Protein AF-A0ABD1P2T8-F1 (afdb_monomer_lite)

Radius of gyration: 15.5 Å; chains: 1; bounding box: 50×36×40 Å

InterPro domains:
  IPR026059 Rab3GAP regulatory subunit [PTHR12472] (1-124)
  IPR032839 Rab3-GAP regulatory subunit, N-terminal [PF14655] (28-124)

Structure (mmCIF, N/CA/C/O backbone):
data_AF-A0ABD1P2T8-F1
#
_entry.id   AF-A0ABD1P2T8-F1
#
loop_
_atom_site.group_PDB
_atom_site.id
_atom_site.type_symbol
_atom_site.label_atom_id
_atom_site.label_alt_id
_atom_site.label_comp_id
_atom_site.label_asym_id
_atom_site.label_entity_id
_atom_site.label_seq_id
_atom_site.pdbx_PDB_ins_code
_atom_site.Cartn_x
_atom_site.Cartn_y
_atom_site.Cartn_z
_atom_site.occupancy
_atom_site.B_iso_or_equiv
_atom_site.auth_seq_id
_atom_site.auth_comp_id
_atom_site.auth_asym_id
_atom_site.auth_atom_id
_atom_site.pdbx_PDB_model_num
ATOM 1 N N . MET A 1 1 ? 33.108 -3.173 -2.019 1.00 33.75 1 MET A N 1
ATOM 2 C CA . MET A 1 1 ? 32.690 -1.760 -2.129 1.00 33.75 1 MET A CA 1
ATOM 3 C C . MET A 1 1 ? 31.275 -1.736 -2.672 1.00 33.75 1 MET A C 1
ATOM 5 O O . MET A 1 1 ? 31.084 -1.992 -3.855 1.00 33.75 1 MET A O 1
ATOM 9 N N . SER A 1 2 ? 30.289 -1.550 -1.799 1.00 41.44 2 SER A N 1
ATOM 10 C CA . SER A 1 2 ? 28.885 -1.391 -2.175 1.00 41.44 2 SER A CA 1
ATOM 11 C C . SER A 1 2 ? 28.739 -0.086 -2.961 1.00 41.44 2 SER A C 1
ATOM 13 O O . SER A 1 2 ? 28.922 1.003 -2.422 1.00 41.44 2 SER A O 1
ATOM 15 N N . ARG A 1 3 ? 28.490 -0.183 -4.271 1.00 43.72 3 ARG A N 1
ATOM 16 C CA . ARG A 1 3 ? 28.148 0.985 -5.088 1.00 43.72 3 ARG A CA 1
ATOM 17 C C . ARG A 1 3 ? 26.749 1.424 -4.670 1.00 43.72 3 ARG A C 1
ATOM 19 O O . ARG A 1 3 ? 25.779 0.766 -5.022 1.00 43.72 3 ARG A O 1
ATOM 26 N N . CYS A 1 4 ? 26.659 2.510 -3.908 1.00 48.06 4 CYS A N 1
ATOM 27 C CA . CYS A 1 4 ? 25.395 3.196 -3.687 1.00 48.06 4 CYS A CA 1
ATOM 28 C C . CYS A 1 4 ? 24.942 3.728 -5.055 1.00 48.06 4 CYS A C 1
ATOM 30 O O . CYS A 1 4 ? 25.574 4.630 -5.609 1.00 48.06 4 CYS A O 1
ATOM 32 N N . LEU A 1 5 ? 23.930 3.103 -5.659 1.00 48.91 5 LEU A N 1
ATOM 33 C CA . LEU A 1 5 ? 23.276 3.618 -6.859 1.00 48.91 5 LEU A CA 1
ATOM 34 C C . LEU A 1 5 ? 22.464 4.841 -6.430 1.00 48.91 5 LEU A C 1
ATOM 36 O O . LEU A 1 5 ? 21.281 4.744 -6.133 1.00 48.91 5 LEU A O 1
ATOM 40 N N . HIS A 1 6 ? 23.130 5.989 -6.330 1.00 49.09 6 HIS A N 1
ATOM 41 C CA . HIS A 1 6 ? 22.453 7.268 -6.199 1.00 49.09 6 HIS A CA 1
ATOM 42 C C . HIS A 1 6 ? 21.786 7.564 -7.546 1.00 49.09 6 HIS A C 1
ATOM 44 O O . HIS A 1 6 ? 22.419 8.101 -8.457 1.00 49.09 6 HIS A O 1
ATOM 50 N N . THR A 1 7 ? 20.527 7.165 -7.702 1.00 50.62 7 THR A N 1
ATOM 51 C CA . THR A 1 7 ? 19.699 7.584 -8.832 1.00 50.62 7 THR A CA 1
ATOM 52 C C . THR A 1 7 ? 19.524 9.098 -8.751 1.00 50.62 7 THR A C 1
ATOM 54 O O . THR A 1 7 ? 18.842 9.609 -7.870 1.00 50.62 7 THR A O 1
ATOM 57 N N . THR A 1 8 ? 20.189 9.825 -9.651 1.00 52.28 8 THR A N 1
ATOM 58 C CA . THR A 1 8 ? 19.983 11.267 -9.883 1.00 52.28 8 THR A CA 1
ATOM 59 C C . THR A 1 8 ? 18.725 11.550 -10.701 1.00 52.28 8 THR A C 1
ATOM 61 O O . THR A 1 8 ? 18.403 12.710 -10.949 1.00 52.28 8 THR A O 1
ATOM 64 N N . ASP A 1 9 ? 18.045 10.500 -11.159 1.00 54.19 9 ASP A N 1
ATOM 65 C CA . ASP A 1 9 ? 16.894 10.609 -12.038 1.00 54.19 9 ASP A CA 1
ATOM 66 C C . ASP A 1 9 ? 15.687 11.124 -11.255 1.00 54.19 9 ASP A C 1
ATOM 68 O O . ASP A 1 9 ? 15.200 10.503 -10.309 1.00 54.19 9 ASP A O 1
ATOM 72 N N . LEU A 1 10 ? 15.216 12.304 -11.655 1.00 57.44 10 LEU A N 1
ATOM 73 C CA . LEU A 1 10 ? 14.000 12.904 -11.132 1.00 57.44 10 LEU A CA 1
ATOM 74 C C . LEU A 1 10 ? 12.796 12.159 -11.717 1.00 57.44 10 LEU A C 1
ATOM 76 O O . LEU A 1 10 ? 12.458 12.317 -12.889 1.00 57.44 10 LEU A O 1
ATOM 80 N N . GLY A 1 11 ? 12.138 11.352 -10.890 1.00 58.75 11 GLY A N 1
ATOM 81 C CA . GLY A 1 11 ? 10.849 10.756 -11.219 1.00 58.75 11 GLY A CA 1
ATOM 82 C C . GLY A 1 11 ? 9.713 11.744 -10.962 1.00 58.75 11 GLY A C 1
ATOM 83 O O . GLY A 1 11 ? 9.618 12.312 -9.876 1.00 58.75 11 GLY A O 1
ATOM 84 N N . CYS A 1 12 ? 8.815 11.933 -11.932 1.00 63.97 12 CYS A N 1
ATOM 85 C CA . CYS A 1 12 ? 7.541 12.603 -11.682 1.00 63.97 12 CYS A CA 1
ATOM 86 C C . CYS A 1 12 ? 6.448 11.566 -11.400 1.00 63.97 12 CYS A C 1
ATOM 88 O O . CYS A 1 12 ? 6.305 10.568 -12.116 1.00 63.97 12 CYS A O 1
ATOM 90 N N . ILE A 1 13 ? 5.665 11.812 -10.353 1.00 68.94 13 ILE A N 1
ATOM 91 C CA . ILE A 1 13 ? 4.430 11.085 -10.071 1.00 68.94 13 ILE A CA 1
ATOM 92 C C . ILE A 1 13 ? 3.298 12.091 -10.222 1.00 68.94 13 ILE A C 1
ATOM 94 O O . ILE A 1 13 ? 3.148 12.994 -9.405 1.00 68.94 13 ILE A O 1
ATOM 98 N N . ALA A 1 14 ? 2.509 11.925 -11.276 1.00 71.88 14 ALA A N 1
ATOM 99 C CA . ALA A 1 14 ? 1.293 12.688 -11.501 1.00 71.88 14 ALA A CA 1
ATOM 100 C C . ALA A 1 14 ? 0.195 11.702 -11.902 1.00 71.88 14 ALA A C 1
ATOM 102 O O . ALA A 1 14 ? 0.227 11.148 -13.000 1.00 71.88 14 ALA A O 1
ATOM 103 N N . CYS A 1 15 ? -0.735 11.428 -10.988 1.00 78.31 15 CYS A N 1
ATOM 104 C CA . CYS A 1 15 ? -1.906 10.610 -11.275 1.00 78.31 15 CYS A CA 1
ATOM 105 C C . CYS A 1 15 ? -3.095 11.019 -10.401 1.00 78.31 15 CYS A C 1
ATOM 107 O O . CYS A 1 15 ? -2.928 11.422 -9.249 1.00 78.31 15 CYS A O 1
ATOM 109 N N . ASP A 1 16 ? -4.300 10.858 -10.946 1.00 85.19 16 ASP A N 1
ATOM 110 C CA . ASP A 1 16 ? -5.552 11.241 -10.279 1.00 85.19 16 ASP A CA 1
ATOM 111 C C . ASP A 1 16 ? -5.833 10.398 -9.026 1.00 85.19 16 ASP A C 1
ATOM 113 O O . ASP A 1 16 ? -6.510 10.842 -8.103 1.00 85.19 16 ASP A O 1
ATOM 117 N N . ALA A 1 17 ? -5.264 9.189 -8.951 1.00 85.88 17 ALA A N 1
ATOM 118 C CA . ALA A 1 17 ? -5.406 8.311 -7.792 1.00 85.88 17 ALA A CA 1
ATOM 119 C C . ALA A 1 17 ? -4.848 8.940 -6.504 1.00 85.88 17 ALA A C 1
ATOM 121 O O . ALA A 1 17 ? -5.330 8.635 -5.418 1.00 85.88 17 ALA A O 1
ATOM 122 N N . LEU A 1 18 ? -3.878 9.859 -6.602 1.00 88.38 18 LEU A N 1
ATOM 123 C CA . LEU A 1 18 ? -3.349 10.575 -5.438 1.00 88.38 18 LEU A CA 1
ATOM 124 C C . LEU A 1 18 ? -4.425 11.392 -4.709 1.00 88.38 18 LEU A C 1
ATOM 126 O O . LEU A 1 18 ? -4.317 11.611 -3.501 1.00 88.38 18 LEU A O 1
ATOM 130 N N . THR A 1 19 ? -5.485 11.817 -5.402 1.00 90.25 19 THR A N 1
ATOM 131 C CA . THR A 1 19 ? -6.607 12.531 -4.780 1.00 90.25 19 THR A CA 1
ATOM 132 C C . THR A 1 19 ? -7.319 11.670 -3.735 1.00 90.25 19 THR A C 1
ATOM 134 O O . THR A 1 19 ? -7.778 12.204 -2.726 1.00 90.25 19 THR A O 1
ATOM 137 N N . ASP A 1 20 ? -7.328 10.340 -3.892 1.00 89.88 20 ASP A N 1
ATOM 138 C CA . ASP A 1 20 ? -7.874 9.420 -2.884 1.00 89.88 20 ASP A CA 1
ATOM 139 C C . ASP A 1 20 ? -7.080 9.431 -1.564 1.00 89.88 20 ASP A C 1
ATOM 141 O O . ASP A 1 20 ? -7.613 9.068 -0.515 1.00 89.88 20 ASP A O 1
ATOM 145 N N . LEU A 1 21 ? -5.814 9.859 -1.605 1.00 89.12 21 LEU A N 1
ATOM 146 C CA . LEU A 1 21 ? -4.954 10.049 -0.433 1.00 89.12 21 LEU A CA 1
ATOM 147 C C . LEU A 1 21 ? -4.911 11.508 0.047 1.00 89.12 21 LEU A C 1
ATOM 149 O O . LEU A 1 21 ? -4.180 11.832 0.979 1.00 89.12 21 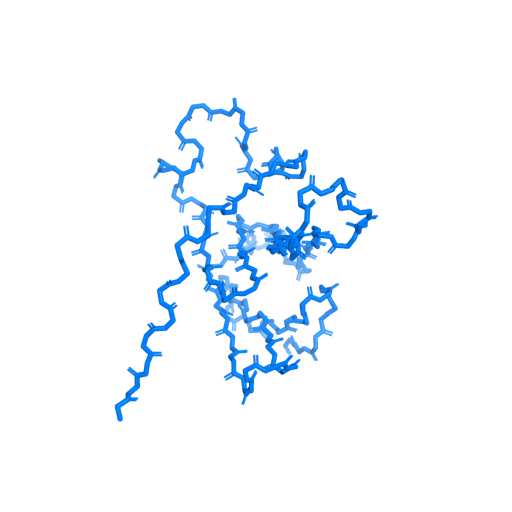LEU A O 1
ATOM 153 N N . GLY A 1 22 ? -5.718 12.388 -0.551 1.00 87.38 22 GLY A N 1
ATOM 154 C CA . GLY A 1 22 ? -5.833 13.792 -0.160 1.00 87.38 22 GLY A CA 1
ATOM 155 C C . GLY A 1 22 ? -5.031 14.771 -1.014 1.00 87.38 22 GLY A C 1
ATOM 156 O O . GLY A 1 22 ? -5.023 15.961 -0.690 1.00 87.38 22 GLY A O 1
ATOM 157 N N . ALA A 1 23 ? -4.404 14.324 -2.109 1.00 87.56 23 ALA A N 1
ATOM 158 C CA . ALA A 1 23 ? -3.707 15.231 -3.015 1.00 87.56 23 ALA A CA 1
ATOM 159 C C . ALA A 1 23 ? -4.648 16.291 -3.598 1.00 87.56 23 ALA A C 1
ATOM 161 O O . ALA A 1 23 ? -5.774 15.999 -4.006 1.00 87.56 23 ALA A O 1
ATOM 162 N N . GLY A 1 24 ? -4.162 17.534 -3.622 1.00 84.62 24 GLY A N 1
ATOM 163 C CA . GLY A 1 24 ? -4.942 18.729 -3.959 1.00 84.62 24 GLY A CA 1
ATOM 164 C C . GLY A 1 24 ? -5.325 19.581 -2.744 1.00 84.62 24 GLY A C 1
ATOM 165 O O . GLY A 1 24 ? -5.771 20.711 -2.922 1.00 84.62 24 GLY A O 1
ATOM 166 N N . LYS A 1 25 ? -5.112 19.083 -1.519 1.00 87.62 25 LYS A N 1
ATOM 167 C CA . LYS A 1 25 ? -5.201 19.877 -0.285 1.00 87.62 25 LYS A CA 1
ATOM 168 C C . LYS A 1 25 ? -3.821 20.395 0.120 1.00 87.62 25 LYS A C 1
ATOM 170 O O . LYS A 1 25 ? -2.819 19.706 -0.063 1.00 87.62 25 LYS A O 1
ATOM 175 N N . GLU A 1 26 ? -3.764 21.594 0.686 1.00 84.94 26 GLU A N 1
ATOM 176 C CA . GLU A 1 26 ? -2.532 22.114 1.286 1.00 84.94 26 GLU A CA 1
ATOM 177 C C . GLU A 1 26 ? -2.088 21.211 2.450 1.00 84.94 26 GLU A C 1
ATOM 179 O O . GLU A 1 26 ? -2.926 20.676 3.176 1.00 84.94 26 GLU A O 1
ATOM 184 N N . GLY A 1 27 ? -0.780 20.972 2.572 1.00 83.88 27 GLY A N 1
ATOM 185 C CA . GLY A 1 27 ? -0.209 20.139 3.638 1.00 83.88 27 GLY A CA 1
ATOM 186 C C . GLY A 1 27 ? -0.445 18.626 3.513 1.00 83.88 27 GLY A C 1
ATOM 187 O O . GLY A 1 27 ? 0.047 17.876 4.348 1.00 83.88 27 GLY A O 1
ATOM 188 N N . TRP A 1 28 ? -1.130 18.130 2.471 1.00 86.81 28 TRP A N 1
ATOM 189 C CA . TRP A 1 28 ? -1.553 16.717 2.398 1.00 86.81 28 TRP A CA 1
ATOM 190 C C . TRP A 1 28 ? -0.418 15.681 2.479 1.00 86.81 28 TRP A C 1
ATOM 192 O O . TRP A 1 28 ? -0.665 14.563 2.921 1.00 86.81 28 TRP A O 1
ATOM 202 N N . LEU A 1 29 ? 0.792 16.039 2.029 1.00 85.31 29 LEU A N 1
ATOM 203 C CA . LEU A 1 29 ? 1.959 15.151 1.998 1.00 85.31 29 LEU A CA 1
ATOM 204 C C . LEU A 1 29 ? 2.835 15.262 3.256 1.00 85.31 29 LEU A C 1
ATOM 206 O O . LEU A 1 29 ? 3.494 14.293 3.612 1.00 85.31 29 LEU A O 1
ATOM 210 N N . VAL A 1 30 ? 2.881 16.437 3.896 1.00 82.94 30 VAL A N 1
ATOM 211 C CA . VAL A 1 30 ? 3.833 16.744 4.986 1.00 82.94 30 VAL A CA 1
ATOM 212 C C . VAL A 1 30 ? 3.144 16.790 6.348 1.00 82.94 30 VAL A C 1
ATOM 214 O O . VAL A 1 30 ? 3.672 16.255 7.316 1.00 82.94 30 VAL A O 1
ATOM 217 N N . ASP A 1 31 ? 1.950 17.375 6.421 1.00 84.75 31 ASP A N 1
ATOM 218 C CA . ASP A 1 31 ? 1.241 17.623 7.683 1.00 84.75 31 ASP A CA 1
ATOM 219 C C . ASP A 1 31 ? 0.205 16.531 8.003 1.00 84.75 31 ASP A C 1
ATOM 221 O O . ASP A 1 31 ? -0.462 16.565 9.039 1.00 84.75 31 ASP A O 1
ATOM 225 N N . ASN A 1 32 ? 0.044 15.551 7.111 1.00 85.69 32 ASN A N 1
ATOM 226 C CA . ASN A 1 32 ? -0.920 14.473 7.270 1.00 85.69 32 ASN A CA 1
ATOM 227 C C . ASN A 1 32 ? -0.320 13.295 8.048 1.00 85.69 32 ASN A C 1
ATOM 229 O O . ASN A 1 32 ? 0.373 12.453 7.483 1.00 85.69 32 ASN A O 1
ATOM 233 N N . LEU A 1 33 ? -0.651 13.209 9.337 1.00 83.69 33 LEU A N 1
ATOM 234 C CA . LEU A 1 33 ? -0.203 12.130 10.225 1.00 83.69 33 LEU A CA 1
ATOM 235 C C . LEU A 1 33 ? -0.739 10.743 9.843 1.00 83.69 33 LEU A C 1
ATOM 237 O O . LEU A 1 33 ? -0.178 9.740 10.271 1.00 83.69 33 LEU A O 1
ATOM 241 N N . ASP A 1 34 ? -1.816 10.679 9.060 1.00 87.62 34 ASP A N 1
ATOM 242 C CA . ASP A 1 34 ? -2.409 9.415 8.625 1.00 87.62 34 ASP A CA 1
ATOM 243 C C . ASP A 1 34 ? -1.785 8.886 7.325 1.00 87.62 34 ASP A C 1
ATOM 245 O O . ASP A 1 34 ? -2.147 7.794 6.888 1.00 87.62 34 ASP A O 1
ATOM 249 N N . LEU A 1 35 ? -0.895 9.650 6.678 1.00 92.44 35 LEU A N 1
ATOM 250 C CA . LEU A 1 35 ? -0.251 9.254 5.430 1.00 92.44 35 LEU A CA 1
ATOM 251 C C . LEU A 1 35 ? 1.068 8.522 5.711 1.00 92.44 35 LEU A C 1
ATOM 253 O O . LEU A 1 35 ? 2.038 9.104 6.188 1.00 92.44 35 LEU A O 1
ATOM 257 N N . LEU A 1 36 ? 1.116 7.247 5.348 1.00 94.00 36 LEU A N 1
ATOM 258 C CA . LEU A 1 36 ? 2.313 6.417 5.375 1.00 94.00 36 LEU A CA 1
ATOM 259 C C . LEU A 1 36 ? 2.961 6.414 3.990 1.00 94.00 36 LEU A C 1
ATOM 261 O O . LEU A 1 36 ? 2.277 6.262 2.976 1.00 94.00 36 LEU A O 1
ATOM 265 N N . ILE A 1 37 ? 4.283 6.567 3.944 1.00 92.56 37 ILE A N 1
ATOM 266 C CA . ILE A 1 37 ? 5.053 6.649 2.699 1.00 92.56 37 ILE A CA 1
ATOM 267 C C . ILE A 1 37 ? 6.249 5.718 2.800 1.00 92.56 37 ILE A C 1
ATOM 269 O O . ILE A 1 37 ? 7.089 5.885 3.681 1.00 92.56 37 ILE A O 1
ATOM 273 N N . PHE A 1 38 ? 6.353 4.775 1.868 1.00 91.62 38 PHE A N 1
ATOM 274 C CA . PHE A 1 38 ? 7.459 3.828 1.808 1.00 91.62 38 PHE A CA 1
ATOM 275 C C . PHE A 1 38 ? 8.064 3.767 0.413 1.00 91.62 38 PHE A C 1
ATOM 277 O O . PHE A 1 38 ? 7.402 3.430 -0.571 1.00 91.62 38 PHE A O 1
ATOM 284 N N . LEU A 1 39 ? 9.351 4.095 0.344 1.00 88.88 39 LEU A N 1
ATOM 285 C CA . LEU A 1 39 ? 10.113 4.150 -0.891 1.00 88.88 39 LEU A CA 1
ATOM 286 C C . LEU A 1 39 ? 10.752 2.795 -1.195 1.00 88.88 39 LEU A C 1
ATOM 288 O O . LEU A 1 39 ? 11.337 2.161 -0.321 1.00 88.88 39 LEU A O 1
ATOM 292 N N . ASP A 1 40 ? 10.689 2.409 -2.458 1.00 85.00 40 ASP A N 1
ATOM 293 C CA . ASP A 1 40 ? 11.396 1.281 -3.039 1.00 85.00 40 ASP A CA 1
ATOM 294 C C . ASP A 1 40 ? 12.220 1.750 -4.255 1.00 85.00 40 ASP A C 1
ATOM 296 O O . ASP A 1 40 ? 12.028 2.846 -4.791 1.00 85.00 40 ASP A O 1
ATOM 300 N N . THR A 1 41 ? 13.153 0.917 -4.723 1.00 79.81 41 THR A N 1
ATOM 301 C CA . THR A 1 41 ? 13.996 1.226 -5.892 1.00 79.81 41 THR A CA 1
ATOM 302 C C . THR A 1 41 ? 13.177 1.514 -7.151 1.00 79.81 41 THR A C 1
ATOM 304 O O . THR A 1 41 ? 13.563 2.362 -7.951 1.00 79.81 41 THR A O 1
ATOM 307 N N . HIS A 1 42 ? 12.058 0.807 -7.341 1.00 79.38 42 HIS A N 1
ATOM 308 C CA . HIS A 1 42 ? 11.238 0.893 -8.556 1.00 79.38 42 HIS A CA 1
ATOM 309 C C . HIS A 1 42 ? 9.809 1.370 -8.298 1.00 79.38 42 HIS A C 1
ATOM 311 O O . HIS A 1 42 ? 9.022 1.509 -9.238 1.00 79.38 42 HIS A O 1
ATOM 317 N N . SER A 1 43 ? 9.464 1.636 -7.041 1.00 84.38 43 SER A N 1
ATOM 318 C CA . SER A 1 43 ? 8.123 2.062 -6.675 1.00 84.38 43 SER A CA 1
ATOM 319 C C . SER A 1 43 ? 8.091 2.909 -5.409 1.00 84.38 43 SER A C 1
ATOM 321 O O . SER A 1 43 ? 9.063 3.007 -4.669 1.00 84.38 43 SER A O 1
ATOM 323 N N . VAL A 1 44 ? 6.954 3.541 -5.156 1.00 89.75 44 VAL A N 1
ATOM 324 C CA . VAL A 1 44 ? 6.620 4.128 -3.863 1.00 89.75 44 VAL A CA 1
ATOM 325 C C . VAL A 1 44 ? 5.239 3.637 -3.455 1.00 89.75 44 VAL A C 1
ATOM 327 O O . VAL A 1 44 ? 4.307 3.642 -4.259 1.00 89.75 44 VAL A O 1
ATOM 330 N N . ALA A 1 45 ? 5.115 3.184 -2.214 1.00 93.19 45 ALA A N 1
ATOM 331 C CA . ALA A 1 45 ? 3.839 2.886 -1.589 1.00 93.19 45 ALA A CA 1
ATOM 332 C C . ALA A 1 45 ? 3.400 4.101 -0.772 1.00 93.19 45 ALA A C 1
ATOM 334 O O . ALA A 1 45 ? 4.156 4.611 0.054 1.00 93.19 45 ALA A O 1
ATOM 335 N N . LEU A 1 46 ? 2.177 4.555 -1.006 1.00 94.25 46 LEU A N 1
ATOM 336 C CA . LEU A 1 46 ? 1.503 5.571 -0.214 1.00 94.25 46 LEU A CA 1
ATOM 337 C C . LEU A 1 46 ? 0.259 4.935 0.391 1.00 94.25 46 LEU A C 1
ATOM 339 O O . LEU A 1 46 ? -0.531 4.339 -0.336 1.00 94.25 46 LEU A O 1
ATOM 343 N N . ALA A 1 47 ? 0.056 5.064 1.692 1.00 94.81 47 ALA A N 1
ATOM 344 C CA . ALA A 1 47 ? -1.113 4.507 2.352 1.00 94.81 47 ALA A CA 1
ATOM 345 C C . ALA A 1 47 ? -1.752 5.509 3.300 1.00 94.81 47 ALA A C 1
ATOM 347 O O . ALA A 1 47 ? -1.070 6.318 3.913 1.00 94.81 47 ALA A O 1
ATOM 348 N N . ASN A 1 48 ? -3.070 5.436 3.426 1.00 93.88 48 ASN A N 1
ATOM 349 C CA . ASN A 1 48 ? -3.785 6.010 4.556 1.00 93.88 48 ASN A CA 1
ATOM 350 C C . ASN A 1 48 ? -4.375 4.872 5.402 1.00 93.88 48 ASN A C 1
ATOM 352 O O . ASN A 1 48 ? -4.075 3.702 5.182 1.00 93.88 48 ASN A O 1
ATOM 356 N N . ARG A 1 49 ? -5.272 5.201 6.332 1.00 93.44 49 ARG A N 1
ATOM 357 C CA . ARG A 1 49 ? -5.919 4.228 7.226 1.00 93.44 49 ARG A CA 1
ATOM 358 C C . ARG A 1 49 ? -6.647 3.066 6.536 1.00 93.44 49 ARG A C 1
ATOM 360 O O . ARG A 1 49 ? -6.844 2.045 7.183 1.00 93.44 49 ARG A O 1
ATOM 367 N N . SER A 1 50 ? -7.077 3.191 5.281 1.00 93.75 50 SER A N 1
ATOM 368 C CA . SER A 1 50 ? -7.907 2.174 4.606 1.00 93.75 50 SER A CA 1
ATOM 369 C C . SER A 1 50 ? -7.528 1.881 3.154 1.00 93.75 50 SER A C 1
ATOM 371 O O . SER A 1 50 ? -8.116 1.003 2.518 1.00 93.75 50 SER A O 1
ATOM 373 N N . LEU A 1 51 ? -6.561 2.610 2.607 1.00 95.06 51 LEU A N 1
ATOM 374 C CA . LEU A 1 51 ? -6.182 2.552 1.208 1.00 95.06 51 LEU A CA 1
ATOM 375 C C . LEU A 1 51 ? -4.669 2.535 1.071 1.00 95.06 51 LEU A C 1
ATOM 377 O O . LEU A 1 51 ? -3.982 3.309 1.727 1.00 95.06 51 LEU A O 1
ATOM 381 N N . ILE A 1 52 ? -4.181 1.731 0.133 1.00 96.06 52 ILE A N 1
ATOM 382 C CA . ILE A 1 52 ? -2.785 1.728 -0.293 1.00 96.06 52 ILE A CA 1
ATOM 383 C C . ILE A 1 52 ? -2.740 1.975 -1.802 1.00 96.06 52 ILE A C 1
ATOM 385 O O . ILE A 1 52 ? -3.492 1.373 -2.572 1.00 96.06 52 ILE A O 1
ATOM 389 N N . LEU A 1 53 ? -1.844 2.858 -2.225 1.00 94.44 53 LEU A N 1
ATOM 390 C CA . LEU A 1 53 ? -1.462 3.093 -3.607 1.00 94.44 53 LEU A CA 1
ATOM 391 C C . LEU A 1 53 ? 0.000 2.709 -3.788 1.00 94.44 53 LEU A C 1
ATOM 393 O O . LEU A 1 53 ? 0.875 3.284 -3.149 1.00 94.44 53 LEU A O 1
ATOM 397 N N . ILE A 1 54 ? 0.267 1.774 -4.691 1.00 92.38 54 ILE A N 1
ATOM 398 C CA . ILE A 1 54 ? 1.619 1.494 -5.168 1.00 92.38 54 ILE A CA 1
ATOM 399 C C . ILE A 1 54 ? 1.789 2.221 -6.497 1.00 92.38 54 ILE A C 1
ATOM 401 O O . ILE A 1 54 ? 0.980 2.072 -7.414 1.00 92.38 54 ILE A O 1
ATOM 405 N N . LEU A 1 55 ? 2.837 3.028 -6.583 1.00 88.94 55 LEU A N 1
ATOM 406 C CA . LEU A 1 55 ? 3.164 3.854 -7.733 1.00 88.94 55 LEU A CA 1
ATOM 407 C C . LEU A 1 55 ? 4.514 3.408 -8.271 1.00 88.94 55 LEU A C 1
ATOM 409 O O . LEU A 1 55 ? 5.525 3.529 -7.585 1.00 88.94 55 LEU A O 1
ATOM 413 N N . HIS A 1 56 ? 4.543 2.900 -9.494 1.00 85.38 56 HIS A N 1
ATOM 414 C CA . HIS A 1 56 ? 5.781 2.467 -10.133 1.00 85.38 56 HIS A CA 1
ATOM 415 C C . HIS A 1 56 ? 6.490 3.650 -10.813 1.00 85.38 56 HIS A C 1
ATOM 417 O O . HIS A 1 56 ? 5.853 4.525 -11.416 1.00 85.38 56 HIS A O 1
ATOM 423 N N . TRP A 1 57 ? 7.821 3.704 -10.729 1.00 77.25 57 TRP A N 1
ATOM 424 C CA . TRP A 1 57 ? 8.613 4.686 -11.475 1.00 77.25 57 TRP A CA 1
ATOM 425 C C . TRP A 1 57 ? 8.537 4.373 -12.975 1.00 77.25 57 TRP A C 1
ATOM 427 O O . TRP A 1 57 ? 8.561 3.211 -13.371 1.00 77.25 57 TRP A O 1
ATOM 437 N N . SER A 1 58 ? 8.433 5.402 -13.821 1.00 63.19 58 SER A N 1
ATOM 438 C CA . SER A 1 58 ? 8.496 5.201 -15.273 1.00 63.19 58 SER A CA 1
ATOM 439 C C . SER A 1 58 ? 9.942 4.938 -15.678 1.00 63.19 58 SER A C 1
ATOM 441 O O . SER A 1 58 ? 10.815 5.754 -15.390 1.00 63.19 58 SER A O 1
ATOM 443 N N . SER A 1 59 ? 10.194 3.833 -16.380 1.00 55.78 59 SER A N 1
ATOM 444 C CA . SER A 1 59 ? 11.474 3.580 -17.051 1.00 55.78 59 SER A CA 1
ATOM 445 C C . SER A 1 59 ? 11.438 4.131 -18.479 1.00 55.78 59 SER A C 1
ATOM 447 O O . SER A 1 59 ? 11.785 3.447 -19.440 1.00 55.78 59 SER A O 1
ATOM 449 N N . SER A 1 60 ? 10.966 5.364 -18.664 1.00 51.31 60 SER A N 1
ATOM 450 C CA . SER A 1 60 ? 11.062 6.025 -19.962 1.00 51.31 60 SER A CA 1
ATOM 451 C C . SER A 1 60 ? 12.488 6.545 -20.152 1.00 51.31 60 SER A C 1
ATOM 453 O O . SER A 1 60 ? 12.790 7.715 -19.918 1.00 51.31 60 SER A O 1
ATOM 455 N N . ASN A 1 61 ? 13.359 5.677 -20.659 1.00 51.09 61 ASN A N 1
ATOM 456 C CA . ASN A 1 61 ? 14.732 6.024 -21.038 1.00 51.09 61 ASN A CA 1
ATOM 457 C C . ASN A 1 61 ? 14.776 7.076 -22.173 1.00 51.09 61 ASN A C 1
ATOM 459 O O . ASN A 1 61 ? 15.832 7.633 -22.449 1.00 51.09 61 ASN A O 1
ATOM 463 N N . ASN A 1 62 ? 13.638 7.342 -22.836 1.00 46.09 62 ASN A N 1
ATOM 464 C CA . ASN A 1 62 ? 13.554 8.099 -24.091 1.00 46.09 62 ASN A CA 1
ATOM 465 C C . ASN A 1 62 ? 12.530 9.257 -24.080 1.00 46.09 62 ASN A C 1
ATOM 467 O O . ASN A 1 62 ? 12.140 9.730 -25.144 1.00 46.09 62 ASN A O 1
ATOM 471 N N . GLY A 1 63 ? 12.072 9.714 -22.909 1.00 48.53 63 GLY A N 1
ATOM 472 C CA . GLY A 1 63 ? 11.159 10.867 -22.776 1.00 48.53 63 GLY A CA 1
ATOM 473 C C . GLY A 1 63 ? 9.813 10.768 -23.518 1.00 48.53 63 GLY A C 1
ATOM 474 O O . GLY A 1 63 ? 9.179 11.795 -23.758 1.00 48.53 63 GLY A O 1
ATOM 475 N N . GLY A 1 64 ? 9.383 9.567 -23.914 1.00 49.25 64 GLY A N 1
ATOM 476 C CA . GLY A 1 64 ? 8.106 9.346 -24.595 1.00 49.25 64 GLY A CA 1
ATOM 477 C C . GLY A 1 64 ? 6.949 9.185 -23.602 1.00 49.25 64 GLY A C 1
ATOM 478 O O . GLY A 1 64 ? 7.187 8.811 -22.453 1.00 49.25 64 GLY A O 1
ATOM 479 N N . PRO A 1 65 ? 5.692 9.443 -24.012 1.00 47.69 65 PRO A N 1
ATOM 480 C CA . PRO A 1 65 ? 4.531 9.133 -23.185 1.00 47.69 65 PRO A CA 1
ATOM 481 C C . PRO A 1 65 ? 4.498 7.626 -22.916 1.00 47.69 65 PRO A C 1
ATOM 483 O O . PRO A 1 65 ? 4.371 6.822 -23.837 1.00 47.69 65 PRO A O 1
ATOM 486 N N . ASP A 1 66 ? 4.663 7.268 -21.647 1.00 52.78 66 ASP A N 1
ATOM 487 C CA . ASP A 1 66 ? 4.668 5.890 -21.167 1.00 52.78 66 ASP A CA 1
ATOM 488 C C . ASP A 1 66 ? 3.245 5.297 -21.280 1.00 52.78 66 ASP A C 1
ATOM 490 O O . ASP A 1 66 ? 2.317 5.836 -20.669 1.00 52.78 66 ASP A O 1
ATOM 494 N N . PRO A 1 67 ? 3.020 4.249 -22.096 1.00 50.72 67 PRO A N 1
ATOM 495 C CA . PRO A 1 67 ? 1.686 3.703 -22.348 1.00 50.72 67 PRO A CA 1
ATOM 496 C C . PRO A 1 67 ? 1.157 2.794 -21.223 1.00 50.72 67 PRO A C 1
ATOM 498 O O . PRO A 1 67 ? 0.028 2.299 -21.331 1.00 50.72 67 PRO A O 1
ATOM 501 N N . ASP A 1 68 ? 1.929 2.546 -20.159 1.00 54.50 68 ASP A N 1
ATOM 502 C CA . ASP A 1 68 ? 1.584 1.522 -19.175 1.00 54.50 68 ASP A CA 1
ATOM 503 C C . ASP A 1 68 ? 0.481 1.947 -18.192 1.00 54.50 68 ASP A C 1
ATOM 505 O O . ASP A 1 68 ? 0.677 2.644 -17.195 1.00 54.50 68 ASP A O 1
ATOM 509 N N . LYS A 1 69 ? -0.713 1.390 -18.434 1.00 54.28 69 LYS A N 1
ATOM 510 C CA . LYS A 1 69 ? -1.899 1.442 -17.560 1.00 54.28 69 LYS A CA 1
ATOM 511 C C . LYS A 1 69 ? -1.688 0.818 -16.168 1.00 54.28 69 LYS A C 1
ATOM 513 O O . LYS A 1 69 ? -2.552 0.971 -15.313 1.00 54.28 69 LYS A O 1
ATOM 518 N N . ASN A 1 70 ? -0.560 0.145 -15.931 1.00 59.75 70 ASN A N 1
ATOM 519 C CA . ASN A 1 70 ? -0.238 -0.554 -14.680 1.00 59.75 70 ASN A CA 1
ATOM 520 C C . ASN A 1 70 ? 0.664 0.245 -13.726 1.00 59.75 70 ASN A C 1
ATOM 522 O O . ASN A 1 70 ? 1.161 -0.303 -12.746 1.00 59.75 70 ASN A O 1
ATOM 526 N N . ARG A 1 71 ? 0.882 1.542 -13.974 1.00 75.25 71 ARG A N 1
ATOM 527 C CA . ARG A 1 71 ? 1.761 2.363 -13.128 1.00 75.25 71 ARG A CA 1
ATOM 528 C C . ARG A 1 71 ? 1.215 2.610 -11.718 1.00 75.25 71 A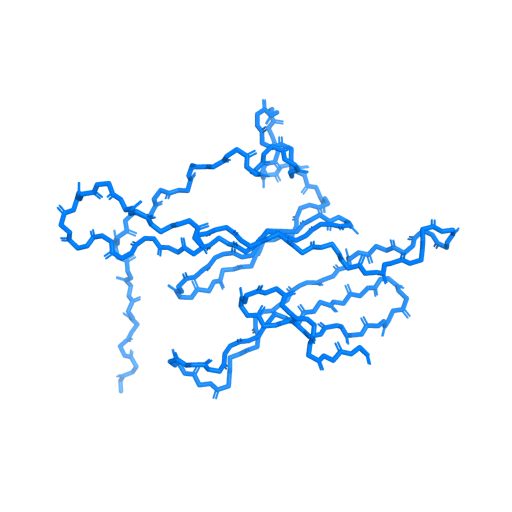RG A C 1
ATOM 530 O O . ARG A 1 71 ? 1.982 2.950 -10.822 1.00 75.25 71 ARG A O 1
ATOM 537 N N . VAL A 1 72 ? -0.093 2.449 -11.527 1.00 87.50 72 VAL A N 1
ATOM 538 C CA . VAL A 1 72 ? -0.775 2.676 -10.251 1.00 87.50 72 VAL A CA 1
ATOM 539 C C . VAL A 1 72 ? -1.564 1.434 -9.872 1.00 87.50 72 VAL A C 1
ATOM 541 O O . VAL A 1 72 ? -2.474 1.027 -10.591 1.00 87.50 72 VAL A O 1
ATOM 544 N N . VAL A 1 73 ? -1.253 0.866 -8.715 1.00 91.25 73 VAL A N 1
ATOM 545 C CA . VAL A 1 73 ? -1.987 -0.256 -8.133 1.00 91.25 73 VAL A CA 1
ATOM 546 C C . VAL A 1 73 ? -2.693 0.235 -6.881 1.00 91.25 73 VAL A C 1
ATOM 548 O O . VAL A 1 73 ? -2.073 0.805 -5.987 1.00 91.25 73 VAL A O 1
ATOM 551 N N . LYS A 1 74 ? -4.007 0.023 -6.827 1.00 94.00 74 LYS A N 1
ATOM 552 C CA . LYS A 1 74 ? -4.865 0.465 -5.728 1.00 94.00 74 LYS A CA 1
ATOM 553 C C . LYS A 1 74 ? -5.340 -0.738 -4.927 1.00 94.00 74 LYS A C 1
ATOM 555 O O . LYS A 1 74 ? -6.087 -1.562 -5.448 1.00 94.00 74 LYS A O 1
ATOM 560 N N . ILE A 1 75 ? -4.942 -0.812 -3.664 1.00 95.00 75 ILE A N 1
ATOM 561 C CA . ILE A 1 75 ? -5.285 -1.901 -2.750 1.00 95.00 75 ILE A CA 1
ATOM 562 C C . ILE A 1 75 ? -6.204 -1.344 -1.669 1.00 95.00 75 ILE A C 1
ATOM 564 O O . ILE A 1 75 ? -5.892 -0.344 -1.023 1.00 95.00 75 ILE A O 1
ATOM 568 N N . ARG A 1 76 ? -7.342 -2.007 -1.468 1.00 95.31 76 ARG A N 1
ATOM 569 C CA . ARG A 1 76 ? -8.228 -1.789 -0.323 1.00 95.31 76 ARG A CA 1
ATOM 570 C C . ARG A 1 76 ? -8.236 -3.065 0.504 1.00 95.31 76 ARG A C 1
ATOM 572 O O . ARG A 1 76 ? -8.912 -4.009 0.095 1.00 95.31 76 ARG A O 1
ATOM 579 N N . PRO A 1 77 ? -7.452 -3.124 1.590 1.00 92.94 77 PRO A N 1
ATOM 580 C CA . PRO A 1 77 ? -7.477 -4.274 2.471 1.00 92.94 77 PRO A CA 1
ATOM 581 C C . PRO A 1 77 ? -8.883 -4.512 3.022 1.00 92.94 77 PRO A C 1
ATOM 583 O O . PRO A 1 77 ? -9.638 -3.567 3.253 1.00 92.94 77 PRO A O 1
ATOM 586 N N . ASP A 1 78 ? -9.221 -5.781 3.229 1.00 90.88 78 ASP A N 1
ATOM 587 C CA . ASP A 1 78 ? -10.447 -6.167 3.921 1.00 90.88 78 ASP A CA 1
ATOM 588 C C . ASP A 1 78 ? -10.246 -5.973 5.428 1.00 90.88 78 ASP A C 1
ATOM 590 O O . ASP A 1 78 ? -9.761 -6.869 6.129 1.00 90.88 78 ASP A O 1
ATOM 594 N N . LEU A 1 79 ? -10.516 -4.741 5.865 1.00 90.38 79 LEU A N 1
ATOM 595 C CA . LEU A 1 79 ? -10.458 -4.286 7.252 1.00 90.38 79 LEU A CA 1
ATOM 596 C C . LEU A 1 79 ? -11.850 -4.380 7.876 1.00 90.38 79 LEU A C 1
ATOM 598 O O . LEU A 1 79 ? -12.833 -4.069 7.206 1.00 90.38 79 LEU A O 1
ATOM 602 N N . PHE A 1 80 ? -11.937 -4.710 9.162 1.00 85.75 80 PHE A N 1
ATOM 603 C CA . PHE A 1 80 ? -13.161 -4.717 9.958 1.00 85.75 80 PHE A CA 1
ATOM 604 C C . PHE A 1 80 ? -13.595 -3.281 10.307 1.00 85.75 80 PHE A C 1
ATOM 606 O O . PHE A 1 80 ? -13.114 -2.695 11.284 1.00 85.75 80 PHE A O 1
ATOM 613 N N . PRO A 1 81 ? -14.554 -2.678 9.571 1.00 74.56 81 PRO A N 1
ATOM 614 C CA . PRO A 1 81 ? -14.877 -1.260 9.736 1.00 74.56 81 PRO A CA 1
ATOM 615 C C . PRO A 1 81 ? -15.643 -1.006 11.037 1.00 74.56 81 PRO A C 1
ATOM 617 O O . PRO A 1 81 ? -15.576 0.082 11.602 1.00 74.56 81 PRO A O 1
ATOM 620 N N . ILE A 1 82 ? -16.367 -2.024 11.513 1.00 78.94 82 ILE A N 1
ATOM 621 C CA . ILE A 1 82 ? -17.150 -1.989 12.753 1.00 78.94 82 ILE A CA 1
ATOM 622 C C . ILE A 1 82 ? -16.225 -1.828 13.966 1.00 78.94 82 ILE A C 1
ATOM 624 O O . ILE A 1 82 ? -16.572 -1.124 14.910 1.00 78.94 82 ILE A O 1
ATOM 628 N N . GLU A 1 83 ? -15.035 -2.427 13.914 1.00 79.62 83 GLU A N 1
ATOM 629 C CA . GLU A 1 83 ? -14.037 -2.394 14.990 1.00 79.62 83 GLU A CA 1
ATOM 630 C C . GLU A 1 83 ? -13.032 -1.249 14.813 1.00 79.62 83 GLU A C 1
ATOM 632 O O . GLU A 1 83 ? -12.048 -1.154 15.542 1.00 79.62 83 GLU A O 1
ATOM 637 N N . SER A 1 84 ? -13.280 -0.337 13.864 1.00 86.88 84 SER A N 1
ATOM 638 C CA . SER A 1 84 ? -12.367 0.754 13.507 1.00 86.88 84 SER A CA 1
ATOM 639 C C . SER A 1 84 ? -10.959 0.270 13.143 1.00 86.88 84 SER A C 1
ATOM 641 O O . SER A 1 84 ? -9.970 0.937 13.442 1.00 86.88 84 SER A O 1
ATOM 643 N N . GLU A 1 85 ? -10.854 -0.893 12.494 1.00 93.69 85 GLU A N 1
ATOM 644 C CA . GLU A 1 85 ? -9.574 -1.387 11.999 1.00 93.69 85 GLU A CA 1
ATOM 645 C C . GLU A 1 85 ? -8.987 -0.429 10.956 1.00 93.69 85 GLU A C 1
ATOM 647 O O . GLU A 1 85 ? -9.685 0.057 10.062 1.00 93.69 85 GLU A O 1
ATOM 652 N N . TYR A 1 86 ? -7.689 -0.156 11.079 1.00 94.56 86 TYR A N 1
ATOM 653 C CA . TYR A 1 86 ? -6.956 0.687 10.147 1.00 94.56 86 TYR A CA 1
ATOM 654 C C . TYR A 1 86 ? -5.559 0.133 9.882 1.00 94.56 86 TYR A C 1
ATOM 656 O O . TYR A 1 86 ? -5.007 -0.619 10.684 1.00 94.56 86 TYR A O 1
ATOM 664 N N . ILE A 1 87 ? -4.981 0.533 8.754 1.00 96.25 87 ILE A N 1
ATOM 665 C CA . ILE A 1 87 ? -3.584 0.271 8.410 1.00 96.25 87 ILE A CA 1
ATOM 666 C C . ILE A 1 87 ? -2.692 1.080 9.353 1.00 96.25 87 ILE A C 1
ATOM 668 O O . ILE A 1 87 ? -2.728 2.311 9.333 1.00 96.25 87 ILE A O 1
ATOM 672 N N . SER A 1 88 ? -1.912 0.393 10.182 1.00 95.25 88 SER A N 1
ATOM 673 C CA . SER A 1 88 ? -1.006 1.006 11.157 1.00 95.25 88 SER A CA 1
ATOM 674 C C . SER A 1 88 ? 0.401 1.198 10.597 1.00 95.25 88 SER A C 1
ATOM 676 O O . SER A 1 88 ? 1.059 2.180 10.934 1.00 95.25 88 SER A O 1
ATOM 678 N N . SER A 1 89 ? 0.854 0.282 9.741 1.00 94.69 89 SER A N 1
ATOM 679 C CA . SER A 1 89 ? 2.188 0.311 9.145 1.00 94.69 89 SER A CA 1
ATOM 680 C C . SER A 1 89 ? 2.198 -0.359 7.773 1.00 94.69 89 SER A C 1
ATOM 682 O O . SER A 1 89 ? 1.360 -1.207 7.464 1.00 94.69 89 SER A O 1
ATOM 684 N N . VAL A 1 90 ? 3.163 0.025 6.945 1.00 95.62 90 VAL A N 1
ATOM 685 C CA . VAL A 1 90 ? 3.411 -0.542 5.617 1.00 95.62 90 VAL A CA 1
ATOM 686 C C . VAL A 1 90 ? 4.920 -0.649 5.440 1.00 95.62 90 VAL A C 1
ATOM 688 O O . VAL A 1 90 ? 5.618 0.283 5.795 1.00 95.62 90 VAL A O 1
ATOM 691 N N . GLU A 1 91 ? 5.446 -1.738 4.888 1.00 94.50 91 GLU A N 1
ATOM 692 C CA . GLU A 1 91 ? 6.883 -1.878 4.630 1.00 94.50 91 GLU A CA 1
ATOM 693 C C . GLU A 1 91 ? 7.153 -2.747 3.397 1.00 94.50 91 GLU A C 1
ATOM 695 O O . GLU A 1 91 ? 6.417 -3.688 3.092 1.00 94.50 91 GLU A O 1
ATOM 700 N N . TRP A 1 92 ? 8.231 -2.442 2.674 1.00 93.19 92 TRP A N 1
ATOM 701 C CA . TRP A 1 92 ? 8.701 -3.269 1.567 1.00 93.19 92 TRP A CA 1
ATOM 702 C C . TRP A 1 92 ? 9.573 -4.415 2.074 1.00 93.19 92 TRP A C 1
ATOM 704 O O . TRP A 1 92 ? 10.647 -4.190 2.626 1.00 93.19 92 TRP A O 1
ATOM 714 N N . LEU A 1 93 ? 9.158 -5.654 1.808 1.00 91.25 93 LEU A N 1
ATOM 715 C CA . LEU A 1 93 ? 9.995 -6.831 2.018 1.00 91.25 93 LEU A CA 1
ATOM 716 C C . LEU A 1 93 ? 10.665 -7.215 0.697 1.00 91.25 93 LEU A C 1
ATOM 718 O O . LEU A 1 93 ? 10.000 -7.612 -0.265 1.00 91.25 93 LEU A O 1
ATOM 722 N N . VAL A 1 94 ? 11.992 -7.094 0.658 1.00 86.50 94 VAL A N 1
ATOM 723 C CA . VAL A 1 94 ? 12.822 -7.417 -0.509 1.00 86.50 94 VAL A CA 1
ATOM 724 C C . VAL A 1 94 ? 13.524 -8.749 -0.261 1.00 86.50 94 VAL A C 1
ATOM 726 O O . VAL A 1 94 ? 14.415 -8.842 0.579 1.00 86.50 94 VAL A O 1
ATOM 729 N N . PHE A 1 95 ? 13.122 -9.786 -0.994 1.00 82.81 95 PHE A N 1
ATOM 730 C CA . PHE A 1 95 ? 13.767 -11.1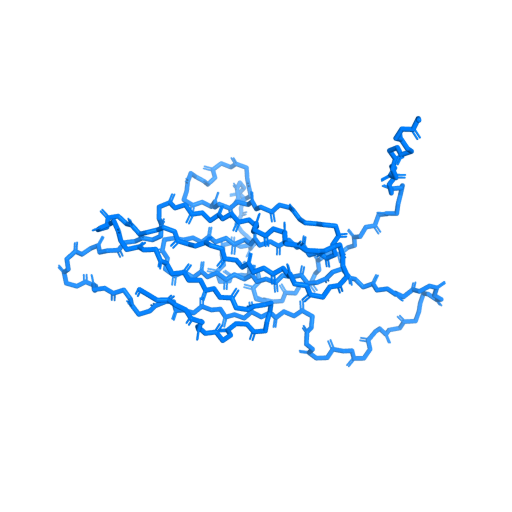03 -0.942 1.00 82.81 95 PHE A CA 1
ATOM 731 C C . PHE A 1 95 ? 14.834 -11.272 -2.030 1.00 82.81 95 PHE A C 1
ATOM 733 O O . PHE A 1 95 ? 15.806 -11.995 -1.833 1.00 82.81 95 PHE A O 1
ATOM 740 N N . ASP A 1 96 ? 14.646 -10.613 -3.176 1.00 78.19 96 ASP A N 1
ATOM 741 C CA . ASP A 1 96 ? 15.633 -10.493 -4.252 1.00 78.19 96 ASP A CA 1
ATOM 742 C C . ASP A 1 96 ? 15.432 -9.158 -4.984 1.00 78.19 96 ASP A C 1
ATOM 744 O O . ASP A 1 96 ? 14.306 -8.670 -5.128 1.00 78.19 96 ASP A O 1
ATOM 748 N N . ASP A 1 97 ? 16.523 -8.587 -5.488 1.00 65.94 97 ASP A N 1
ATOM 749 C CA . ASP A 1 97 ? 16.562 -7.263 -6.101 1.00 65.94 97 ASP A CA 1
ATOM 750 C C . ASP A 1 97 ? 15.724 -7.171 -7.386 1.00 65.94 97 ASP A C 1
ATOM 752 O O . ASP A 1 97 ? 15.405 -6.062 -7.810 1.00 65.94 97 ASP A O 1
ATOM 756 N N . LYS A 1 98 ? 15.346 -8.284 -8.031 1.00 61.75 98 LYS A N 1
ATOM 757 C CA . LYS A 1 98 ? 14.734 -8.235 -9.374 1.00 61.75 98 LYS A CA 1
ATOM 758 C C . LYS A 1 98 ? 13.270 -8.649 -9.478 1.00 61.75 98 LYS A C 1
ATOM 760 O O . LYS A 1 98 ? 12.593 -8.136 -10.363 1.00 61.75 98 LYS A O 1
ATOM 765 N N . VAL A 1 99 ? 12.782 -9.577 -8.654 1.00 61.72 99 VAL A N 1
ATOM 766 C CA . VAL A 1 99 ? 11.449 -10.184 -8.888 1.00 61.72 99 VAL A CA 1
ATOM 767 C C . VAL A 1 99 ? 10.635 -10.380 -7.610 1.00 61.72 99 VAL A C 1
ATOM 769 O O . VAL A 1 99 ? 9.410 -10.312 -7.648 1.00 61.72 99 VAL A O 1
ATOM 772 N N . ASN A 1 100 ? 11.288 -10.565 -6.461 1.00 74.00 100 ASN A N 1
ATOM 773 C CA . ASN A 1 100 ? 10.613 -11.005 -5.242 1.00 74.00 100 ASN A CA 1
ATOM 774 C C . ASN A 1 100 ? 10.547 -9.875 -4.217 1.00 74.00 100 ASN A C 1
ATOM 776 O O . ASN A 1 100 ? 11.231 -9.902 -3.194 1.00 74.00 100 ASN A O 1
ATOM 780 N N . ARG A 1 101 ? 9.722 -8.869 -4.519 1.00 85.88 101 ARG A N 1
ATOM 781 C CA . ARG A 1 101 ? 9.374 -7.793 -3.587 1.00 85.8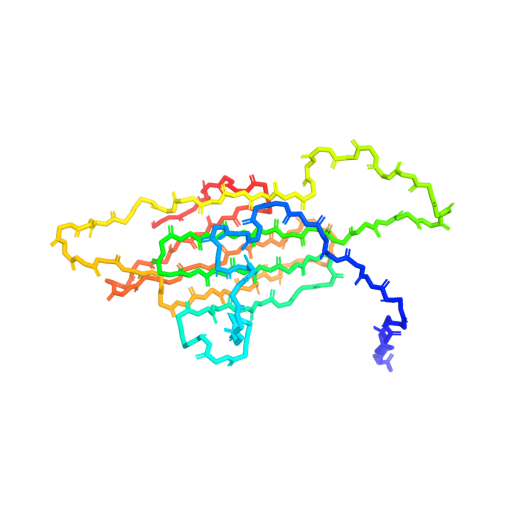8 101 ARG A CA 1
ATOM 782 C C . ARG A 1 101 ? 7.888 -7.868 -3.276 1.00 85.88 101 ARG A C 1
ATOM 784 O O . ARG A 1 101 ? 7.071 -8.070 -4.176 1.00 85.88 101 ARG A O 1
ATOM 791 N N . VAL A 1 102 ? 7.547 -7.720 -2.006 1.00 92.31 102 VAL A N 1
ATOM 792 C CA . VAL A 1 102 ? 6.160 -7.717 -1.534 1.00 92.31 102 VAL A CA 1
ATOM 793 C C . VAL A 1 102 ? 5.959 -6.563 -0.568 1.00 92.31 102 VAL A C 1
ATOM 795 O O . VAL A 1 102 ? 6.902 -6.102 0.073 1.00 92.31 102 VAL A O 1
ATOM 798 N N . LEU A 1 103 ? 4.721 -6.103 -0.473 1.00 95.12 103 LEU A N 1
ATOM 799 C CA . LEU A 1 103 ? 4.317 -5.092 0.482 1.00 95.12 103 LEU A CA 1
ATOM 800 C C . LEU A 1 103 ? 3.750 -5.785 1.721 1.00 95.12 103 LEU A C 1
ATOM 802 O O . LEU A 1 103 ? 2.707 -6.434 1.639 1.00 95.12 103 LEU A O 1
ATOM 806 N N . ALA A 1 104 ? 4.437 -5.659 2.849 1.00 96.31 104 ALA A N 1
ATOM 807 C CA . ALA A 1 104 ? 3.900 -6.014 4.151 1.00 96.31 104 ALA A CA 1
ATOM 808 C C . ALA A 1 104 ? 3.048 -4.859 4.679 1.00 96.31 104 ALA A C 1
ATOM 810 O O . ALA A 1 104 ? 3.412 -3.692 4.550 1.00 96.31 104 ALA A O 1
ATOM 811 N N . VAL A 1 105 ? 1.901 -5.187 5.257 1.00 97.12 105 VAL A N 1
ATOM 812 C CA . VAL A 1 105 ? 0.939 -4.228 5.793 1.00 97.12 105 VAL A CA 1
ATOM 813 C C . VAL A 1 105 ? 0.496 -4.736 7.149 1.00 97.12 105 VAL A C 1
ATOM 815 O O . VAL A 1 105 ? -0.027 -5.844 7.261 1.00 97.12 105 VAL A O 1
ATOM 818 N N . GLU A 1 106 ? 0.692 -3.916 8.168 1.00 96.38 106 GLU A N 1
ATOM 819 C CA . GLU A 1 106 ? 0.200 -4.177 9.510 1.00 96.38 106 GLU A CA 1
ATOM 820 C C . GLU A 1 106 ? -1.098 -3.403 9.739 1.00 96.38 106 GLU A C 1
ATOM 822 O O . GLU A 1 106 ? -1.282 -2.275 9.265 1.00 96.38 106 GLU A O 1
ATOM 827 N N . THR A 1 107 ? -2.009 -4.025 10.472 1.00 95.75 107 THR A N 1
ATOM 828 C CA . THR A 1 107 ? -3.275 -3.423 10.886 1.00 95.75 107 THR A CA 1
ATOM 829 C C . THR A 1 107 ? -3.273 -3.138 12.383 1.00 95.75 107 THR A C 1
ATOM 831 O O . THR A 1 107 ? -2.541 -3.756 13.156 1.00 95.75 107 THR A O 1
ATOM 834 N N . SER A 1 108 ? -4.159 -2.253 12.832 1.00 95.06 108 SER A N 1
ATOM 835 C CA . SER A 1 108 ? -4.354 -1.953 14.254 1.00 95.06 108 SER A CA 1
ATOM 836 C C . SER A 1 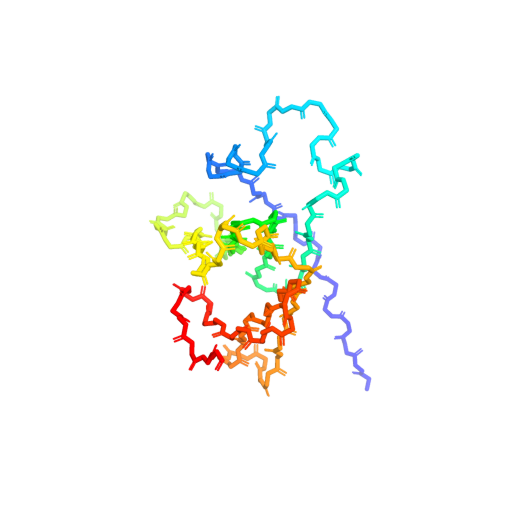108 ? -4.810 -3.150 15.103 1.00 95.06 108 SER A C 1
ATOM 838 O O . SER A 1 108 ? -4.709 -3.089 16.326 1.00 95.06 108 SER A O 1
ATOM 840 N N . HIS A 1 109 ? -5.270 -4.239 14.478 1.00 93.62 109 HIS A N 1
ATOM 841 C CA . HIS A 1 109 ? -5.666 -5.485 15.147 1.00 93.62 109 HIS A CA 1
ATOM 842 C C . HIS A 1 109 ? -4.548 -6.540 15.178 1.00 93.62 109 HIS A C 1
ATOM 844 O O . HIS A 1 109 ? -4.757 -7.644 15.679 1.00 93.62 109 HIS A O 1
ATOM 850 N N . GLY A 1 110 ? -3.358 -6.215 14.664 1.00 92.69 110 GLY A N 1
ATOM 851 C CA . GLY A 1 110 ? -2.208 -7.118 14.647 1.00 92.69 110 GLY A CA 1
ATOM 852 C C . GLY A 1 110 ? -2.216 -8.136 13.504 1.00 92.69 110 GLY A C 1
ATOM 853 O O . GLY A 1 110 ? -1.436 -9.086 13.543 1.00 92.69 110 GLY A O 1
ATOM 854 N N . TYR A 1 111 ? -3.065 -7.964 12.482 1.00 94.31 111 TYR A N 1
ATOM 855 C CA . TYR A 1 111 ? -2.959 -8.756 11.252 1.00 94.31 111 TYR A CA 1
ATOM 856 C C . TYR A 1 111 ? -1.790 -8.282 10.395 1.00 94.31 111 TYR A C 1
ATOM 858 O O . TYR A 1 111 ? -1.614 -7.076 10.198 1.00 94.31 111 TYR A O 1
ATOM 866 N N . LEU A 1 112 ? -1.061 -9.249 9.834 1.00 96.06 112 LEU A N 1
ATOM 867 C CA . LEU A 1 112 ? 0.005 -9.036 8.866 1.00 96.06 112 LEU A CA 1
ATOM 868 C C . LEU A 1 112 ? -0.473 -9.468 7.479 1.00 96.06 112 LEU A C 1
ATOM 870 O O . LEU A 1 112 ? -0.563 -10.654 7.173 1.00 96.06 112 LEU A O 1
ATOM 874 N N . LEU A 1 113 ? -0.738 -8.492 6.618 1.00 96.56 113 LEU A N 1
ATOM 875 C CA . LEU A 1 113 ? -1.146 -8.727 5.240 1.00 96.56 113 LEU A CA 1
ATOM 876 C C . LEU A 1 113 ? 0.068 -8.589 4.323 1.00 96.56 113 LEU A C 1
ATOM 878 O O . LEU A 1 113 ? 0.804 -7.608 4.402 1.00 96.56 113 LEU A O 1
ATOM 882 N N . ILE A 1 114 ? 0.265 -9.545 3.421 1.00 95.94 114 ILE A N 1
ATOM 883 C CA . ILE A 1 114 ? 1.340 -9.496 2.425 1.00 95.94 114 ILE A CA 1
ATOM 884 C C . ILE A 1 114 ? 0.717 -9.371 1.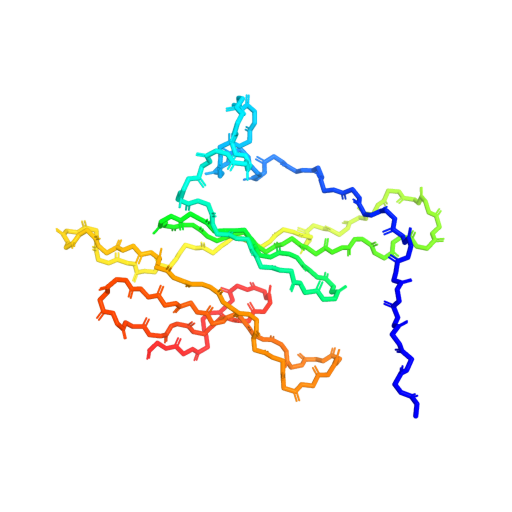045 1.00 95.94 114 ILE A C 1
ATOM 886 O O . ILE A 1 114 ? -0.031 -10.251 0.624 1.00 95.94 114 ILE A O 1
ATOM 890 N N . TYR A 1 115 ? 1.057 -8.311 0.319 1.00 95.19 115 TYR A N 1
ATOM 891 C CA . TYR A 1 115 ? 0.591 -8.064 -1.041 1.00 95.19 115 TYR A CA 1
ATOM 892 C C . TYR A 1 115 ? 1.728 -8.165 -2.055 1.00 95.19 115 TYR A C 1
ATOM 894 O O . TYR A 1 115 ? 2.851 -7.725 -1.823 1.00 95.19 115 TYR A O 1
ATOM 902 N N . SER A 1 116 ? 1.422 -8.707 -3.229 1.00 91.69 116 SER A N 1
ATOM 903 C CA . SER A 1 116 ? 2.284 -8.572 -4.406 1.00 91.69 116 SER A CA 1
ATOM 904 C C . SER A 1 116 ? 2.339 -7.116 -4.886 1.00 91.69 116 SER A C 1
ATOM 906 O O . SER A 1 116 ? 1.429 -6.331 -4.618 1.00 91.69 116 SER A O 1
ATOM 908 N N . LEU A 1 117 ? 3.346 -6.781 -5.699 1.00 88.25 117 LEU A N 1
ATOM 909 C CA . LEU A 1 117 ? 3.439 -5.482 -6.385 1.00 88.25 117 LEU A CA 1
ATOM 910 C C . LEU A 1 117 ? 2.194 -5.143 -7.221 1.00 88.25 117 LEU A C 1
ATOM 912 O O . LEU A 1 117 ? 1.880 -3.977 -7.415 1.00 88.25 117 LEU A O 1
ATOM 916 N N . HIS A 1 118 ? 1.465 -6.161 -7.683 1.00 88.56 118 HIS A N 1
ATOM 917 C CA . HIS A 1 118 ? 0.243 -6.008 -8.475 1.00 88.56 118 HIS A CA 1
ATOM 918 C C . HIS A 1 118 ? -1.033 -5.919 -7.627 1.00 88.56 118 HIS A C 1
ATOM 920 O O . HIS A 1 118 ? -2.131 -5.882 -8.175 1.00 88.56 118 HIS A O 1
ATOM 926 N N . GLY A 1 119 ? -0.909 -5.897 -6.298 1.00 90.50 119 GLY A N 1
ATOM 927 C CA . GLY A 1 119 ? -2.033 -5.721 -5.379 1.00 90.50 119 GLY A CA 1
ATOM 928 C C . GLY A 1 119 ? -2.790 -6.996 -5.026 1.00 90.50 119 GLY A C 1
ATOM 929 O O . GLY A 1 119 ? -3.776 -6.934 -4.298 1.00 90.50 119 GLY A O 1
ATOM 930 N N . ASN A 1 120 ? -2.327 -8.162 -5.484 1.00 92.81 120 ASN A N 1
ATOM 931 C CA . ASN A 1 120 ? -2.886 -9.443 -5.051 1.00 92.81 120 ASN A CA 1
ATOM 932 C C . ASN A 1 120 ? -2.435 -9.762 -3.622 1.00 92.81 120 ASN A C 1
ATOM 934 O O . ASN A 1 120 ? -1.236 -9.681 -3.342 1.00 92.81 120 ASN A O 1
ATOM 938 N N . LEU A 1 121 ? -3.371 -10.161 -2.760 1.00 95.31 121 LEU A N 1
ATOM 939 C CA . LEU A 1 121 ? -3.094 -10.646 -1.408 1.00 95.31 121 LEU A CA 1
ATOM 940 C C . LEU A 1 121 ? -2.450 -12.040 -1.476 1.00 95.31 121 LEU A C 1
ATOM 942 O O . LEU A 1 121 ? -3.009 -12.960 -2.068 1.00 95.31 121 LEU A O 1
ATOM 946 N N . ILE A 1 122 ? -1.273 -12.178 -0.876 1.00 94.31 122 ILE A N 1
ATOM 947 C CA . ILE A 1 122 ? -0.486 -13.414 -0.795 1.00 94.31 122 ILE A CA 1
ATOM 948 C C . ILE A 1 122 ? -0.718 -14.103 0.556 1.00 94.31 122 ILE A C 1
ATOM 950 O O . ILE A 1 122 ? -0.808 -15.328 0.610 1.00 94.31 122 ILE A O 1
ATOM 954 N N . HIS A 1 123 ? -0.808 -13.329 1.643 1.00 93.12 123 HIS A N 1
ATOM 955 C CA . HIS A 1 123 ? -0.949 -13.842 3.010 1.00 93.12 123 HIS A CA 1
ATOM 956 C C . HIS A 1 123 ? -1.740 -12.875 3.905 1.00 93.12 123 HIS A C 1
ATOM 958 O O . HIS A 1 123 ? -1.658 -11.666 3.685 1.00 93.12 123 HIS A O 1
ATOM 964 N N . LYS A 1 124 ? -2.472 -13.412 4.889 1.00 90.44 124 LYS A N 1
ATOM 965 C CA . LYS A 1 124 ? -3.195 -12.706 5.960 1.00 90.44 124 LYS A CA 1
ATOM 966 C C . LYS A 1 124 ? -3.011 -13.459 7.274 1.00 90.44 124 LYS A C 1
ATOM 968 O O . LYS A 1 124 ? -3.010 -14.710 7.199 1.00 90.44 124 LYS A O 1
#

Sequence (124 aa):
MSRCLHTTDLGCIACDALTDLGAGKEGWLVDNLDLLIFLDTHSVALANRSLILILHWSSSNNGGPDPDKNRVVKIRPDLFPIESEYISSVEWLVFDDKVNRVLAVETSHGYLLIYSLHGNLIHK

Organism: NCBI:txid205694

Secondary structure (DSSP, 8-state):
---------------GGGGGGTTTSTTTTTT-TT-EEEE-SSEEEEE-SS-EEEEEPP--TT------TTSEEEE-----GGGT--EEEEEEEESSSSS-EEEEEEETTS-EEEEETTS-EEE-

Foldseek 3Di:
DDPPPPPPDDFDDDDPVVVVQPPPDPCSVPVDPQWDWEDDPFWIWIDGFFKIKIAGTDPCPPPDDDPDPQRIAIEGDPADVVVVKTFPDWYWDDPDPPADIWIWTAIPVGDTWIADSNHDTPGD

pLDDT: mean 80.97, std 16.57, range [33.75, 97.12]